Protein AF-A0A967WAS0-F1 (afdb_monomer)

Mean predicted aligned error: 9.31 Å

Secondary structure (DSSP, 8-state):
------PPPPPS-EEEEETTEEEEE----TT--EEEEEEEESSS-STT-EEEEE-TT-S-EEE---SSS---TTSEEEEEEEEEEE-STT-EEEPPPPPPEEEEPP----

Radius of gyration: 15.2 Å; Cα contacts (8 Å, |Δi|>4): 226; chains: 1; bounding box: 32×26×51 Å

Nearest PDB structures (foldseek):
  3l5j-assembly1_A  TM=7.488E-01  e=2.284E-02  Homo sapiens
  3l5j-assembly2_B  TM=7.295E-01  e=2.996E-02  Homo sapiens
  8qy6-assembly1_A  TM=6.648E-01  e=6.759E-02  Mus musculus
  5ixc-assembly1_A  TM=3.925E-01  e=4.907E+00  Homo sapiens

Sequence (110 aa):
LARRGVLAPPDNLTVDPVPAAIVVRWDTYPGEDICWEVRHNTTPSDTGATDVLVTRGSYYTHYVVDGSGDMDTAAAHYFKVRALRWMGDNNVMYSAWSSWGNATSGGHNL

pLDDT: mean 71.11, std 16.17, range [32.53, 90.56]

Structure (mmCIF, N/CA/C/O backbone):
data_AF-A0A967WAS0-F1
#
_entry.id   AF-A0A967WAS0-F1
#
loop_
_a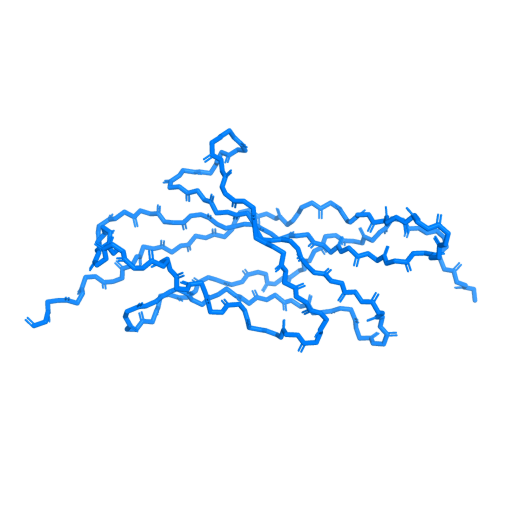tom_site.group_PDB
_atom_site.id
_atom_site.type_symbol
_atom_site.label_atom_id
_atom_site.label_alt_id
_atom_site.label_comp_id
_atom_site.label_asym_id
_atom_site.label_entity_id
_atom_site.label_seq_id
_atom_site.pdbx_PDB_ins_code
_atom_site.Cartn_x
_atom_site.Cartn_y
_atom_site.Cartn_z
_atom_site.occupancy
_atom_site.B_iso_or_equiv
_atom_site.auth_seq_id
_atom_site.auth_comp_id
_atom_site.auth_asym_id
_atom_site.auth_atom_id
_atom_site.pdbx_PDB_model_num
ATOM 1 N N . LEU A 1 1 ? -17.915 -3.554 24.275 1.00 38.88 1 LEU A N 1
ATOM 2 C CA . LEU A 1 1 ? -16.709 -2.823 24.723 1.00 38.88 1 LEU A CA 1
ATOM 3 C C . LEU A 1 1 ? -15.982 -2.285 23.495 1.00 38.88 1 LEU A C 1
ATOM 5 O O . LEU A 1 1 ? -15.312 -3.053 22.820 1.00 38.88 1 LEU A O 1
ATOM 9 N N . ALA A 1 2 ? -16.156 -1.004 23.164 1.00 33.22 2 ALA A N 1
ATOM 10 C CA . ALA A 1 2 ? -15.384 -0.365 22.101 1.00 33.22 2 ALA A CA 1
ATOM 11 C C . ALA A 1 2 ? -13.945 -0.169 22.600 1.00 33.22 2 ALA A C 1
ATOM 13 O O . ALA A 1 2 ? -13.722 0.538 23.586 1.00 33.22 2 ALA A O 1
ATOM 14 N N . ARG A 1 3 ? -12.971 -0.837 21.973 1.00 43.44 3 ARG A N 1
ATOM 15 C CA . ARG A 1 3 ? -11.550 -0.602 22.249 1.00 43.44 3 ARG A CA 1
ATOM 16 C C . ARG A 1 3 ? -11.221 0.836 21.834 1.00 43.44 3 ARG A C 1
ATOM 18 O O . ARG A 1 3 ? -10.987 1.106 20.665 1.00 43.44 3 ARG A O 1
ATOM 25 N N . ARG A 1 4 ? -11.175 1.755 22.807 1.00 53.12 4 ARG A N 1
ATOM 26 C CA . ARG A 1 4 ? -10.316 2.948 22.745 1.00 53.12 4 ARG A CA 1
ATOM 27 C C . ARG A 1 4 ? -8.879 2.434 22.690 1.00 53.12 4 ARG A C 1
ATOM 29 O O . ARG A 1 4 ? -8.269 2.187 23.723 1.00 53.12 4 ARG A O 1
ATOM 36 N N . GLY A 1 5 ? -8.393 2.137 21.497 1.00 56.31 5 GLY A N 1
ATOM 37 C CA . GLY A 1 5 ? -7.113 1.479 21.301 1.00 56.31 5 GLY A CA 1
ATOM 38 C C . GLY A 1 5 ? -6.610 1.781 19.906 1.00 56.31 5 GLY A C 1
ATOM 39 O O . GLY A 1 5 ? -7.383 1.778 18.955 1.00 56.31 5 GLY A O 1
ATOM 40 N N . VAL A 1 6 ? -5.325 2.102 19.837 1.00 67.44 6 VAL A N 1
ATOM 41 C CA . VAL A 1 6 ? -4.529 2.295 18.624 1.00 67.44 6 VAL A CA 1
ATOM 42 C C . VAL A 1 6 ? -4.973 1.321 17.526 1.00 67.44 6 VAL A C 1
ATOM 44 O O . VAL A 1 6 ? -5.087 0.121 17.781 1.00 67.44 6 VAL A O 1
ATOM 47 N N . LEU A 1 7 ? -5.239 1.837 16.322 1.00 76.19 7 LEU A N 1
ATOM 48 C CA . LEU A 1 7 ? -5.487 0.992 15.156 1.00 76.19 7 LEU A CA 1
ATOM 49 C C . LEU A 1 7 ? -4.257 0.111 14.931 1.00 76.19 7 LEU A C 1
ATOM 51 O O . LEU A 1 7 ? -3.133 0.622 14.898 1.00 76.19 7 LEU A O 1
ATOM 55 N N . ALA A 1 8 ? -4.465 -1.197 14.775 1.00 81.94 8 ALA A N 1
ATOM 56 C CA . ALA A 1 8 ? -3.406 -2.084 14.308 1.00 81.94 8 ALA A CA 1
ATOM 57 C C . ALA A 1 8 ? -2.862 -1.569 12.961 1.00 81.94 8 ALA A C 1
ATOM 59 O O . ALA A 1 8 ? -3.578 -0.847 12.267 1.00 81.94 8 ALA A O 1
ATOM 60 N N . PRO A 1 9 ? -1.606 -1.863 12.593 1.00 83.88 9 PRO A N 1
ATOM 61 C CA . PRO A 1 9 ? -1.157 -1.637 11.225 1.00 83.88 9 PRO A CA 1
ATOM 62 C C . PRO A 1 9 ? -1.985 -2.483 10.236 1.00 83.88 9 PRO A C 1
ATOM 64 O O . PRO A 1 9 ? -2.557 -3.499 10.642 1.00 83.88 9 PRO A O 1
ATOM 67 N N . PRO A 1 10 ? -2.075 -2.081 8.957 1.00 83.56 10 PRO A N 1
ATOM 68 C CA . PRO A 1 10 ? -2.693 -2.907 7.925 1.00 83.56 10 PRO A CA 1
ATOM 69 C C . PRO A 1 10 ? -1.895 -4.202 7.734 1.00 83.56 10 PRO A C 1
ATOM 71 O O . PRO A 1 10 ? -0.666 -4.157 7.618 1.00 83.56 10 PRO A O 1
ATOM 74 N N . ASP A 1 11 ? -2.598 -5.331 7.676 1.00 82.38 11 ASP A N 1
ATOM 75 C CA . ASP A 1 11 ? -2.012 -6.658 7.477 1.00 82.38 11 ASP A CA 1
ATOM 76 C C . ASP A 1 11 ? -2.108 -7.100 6.005 1.00 82.38 11 ASP A C 1
ATOM 78 O O . ASP A 1 11 ? -2.823 -6.499 5.197 1.00 82.38 11 ASP A O 1
ATOM 82 N N . ASN A 1 12 ? -1.369 -8.161 5.654 1.00 83.94 12 ASN A N 1
ATOM 83 C CA . ASN A 1 12 ? -1.384 -8.800 4.330 1.00 83.94 12 ASN A CA 1
ATOM 84 C C . ASN A 1 12 ? -1.116 -7.840 3.155 1.00 83.94 12 ASN A C 1
ATOM 86 O O . ASN A 1 12 ? -1.713 -7.960 2.083 1.00 83.94 12 ASN A O 1
ATOM 90 N N . LEU A 1 13 ? -0.187 -6.894 3.348 1.00 86.12 13 LEU A N 1
ATOM 91 C CA . LEU A 1 13 ? 0.264 -6.011 2.276 1.00 86.12 13 LEU A CA 1
ATOM 92 C C . LEU A 1 13 ? 0.888 -6.833 1.137 1.00 86.12 13 LEU A C 1
ATOM 94 O O . LEU A 1 13 ? 1.891 -7.520 1.327 1.00 86.12 13 LEU A O 1
ATOM 98 N N . THR A 1 14 ? 0.320 -6.702 -0.056 1.00 85.50 14 THR A N 1
ATOM 99 C CA . THR A 1 14 ? 0.834 -7.265 -1.307 1.00 85.50 14 THR A CA 1
ATOM 100 C C . THR A 1 14 ? 1.071 -6.143 -2.305 1.00 85.50 14 THR A C 1
ATOM 102 O O . THR A 1 14 ? 0.336 -5.153 -2.348 1.00 85.50 14 THR A O 1
ATOM 105 N N . VAL A 1 15 ? 2.146 -6.280 -3.075 1.00 83.69 15 VAL A N 1
ATOM 106 C CA . VAL A 1 15 ? 2.561 -5.318 -4.094 1.00 83.69 15 VAL A CA 1
ATOM 107 C C . VAL A 1 15 ? 2.835 -6.119 -5.353 1.00 83.69 15 VAL A C 1
ATOM 109 O O . VAL A 1 15 ? 3.827 -6.837 -5.430 1.00 83.69 15 VAL A O 1
ATOM 112 N N . ASP A 1 16 ? 1.938 -6.005 -6.324 1.00 80.25 16 ASP A N 1
ATOM 113 C CA . ASP A 1 16 ? 1.970 -6.808 -7.538 1.00 80.25 16 ASP A CA 1
ATOM 114 C C . ASP A 1 16 ? 2.171 -5.899 -8.755 1.00 80.25 16 ASP A C 1
ATOM 116 O O . ASP A 1 16 ? 1.353 -4.999 -8.988 1.00 80.25 16 ASP A O 1
ATOM 120 N N . PRO A 1 17 ? 3.225 -6.110 -9.559 1.00 76.75 17 PRO A N 1
ATOM 121 C CA . PRO A 1 17 ? 3.351 -5.424 -10.833 1.00 76.75 17 PRO A CA 1
ATOM 122 C C . PRO A 1 17 ? 2.271 -5.936 -11.799 1.00 76.75 17 PRO A C 1
ATOM 124 O O . PRO A 1 17 ? 2.024 -7.138 -11.907 1.00 76.75 17 PRO A O 1
ATOM 127 N N . VAL A 1 18 ? 1.629 -5.020 -12.517 1.00 71.94 18 VAL A N 1
ATOM 128 C CA . VAL A 1 18 ? 0.695 -5.307 -13.615 1.00 71.94 18 VAL A CA 1
ATOM 129 C C . VAL A 1 18 ? 1.137 -4.524 -14.857 1.00 71.94 18 VAL A C 1
ATOM 131 O O . VAL A 1 18 ? 1.949 -3.603 -14.739 1.00 71.94 18 VAL A O 1
ATOM 134 N N . PRO A 1 19 ? 0.635 -4.841 -16.063 1.00 70.44 19 PRO A N 1
ATOM 135 C CA . PRO A 1 19 ? 0.974 -4.057 -17.244 1.00 70.44 19 PRO A CA 1
ATOM 136 C C . PRO A 1 19 ? 0.699 -2.563 -17.016 1.00 70.44 19 PRO A C 1
ATOM 138 O O . PRO A 1 19 ? -0.426 -2.182 -16.694 1.00 70.44 19 PRO A O 1
ATOM 141 N N . ALA A 1 20 ? 1.743 -1.742 -17.165 1.00 68.88 20 ALA A N 1
ATOM 142 C CA . ALA A 1 20 ? 1.739 -0.287 -16.982 1.00 68.88 20 ALA A CA 1
ATOM 143 C C . ALA A 1 20 ? 1.415 0.245 -15.567 1.00 68.88 20 ALA A C 1
ATOM 145 O O . ALA A 1 20 ? 1.236 1.454 -15.413 1.00 68.88 20 ALA A O 1
ATOM 146 N N . ALA A 1 21 ? 1.362 -0.599 -14.529 1.00 71.38 21 ALA A N 1
ATOM 147 C CA . ALA A 1 21 ? 1.103 -0.130 -13.167 1.00 71.38 21 ALA A CA 1
ATOM 148 C C . ALA A 1 21 ? 1.627 -1.067 -12.070 1.00 71.38 21 ALA A C 1
ATOM 150 O O . ALA A 1 21 ? 2.035 -2.199 -12.310 1.00 71.38 21 ALA A O 1
ATOM 151 N N . ILE A 1 22 ? 1.568 -0.600 -10.823 1.00 75.19 22 ILE A N 1
ATOM 152 C CA . ILE A 1 22 ? 1.766 -1.432 -9.634 1.00 75.19 22 ILE A CA 1
ATOM 153 C C . ILE A 1 22 ? 0.478 -1.393 -8.818 1.00 75.19 22 ILE A C 1
ATOM 155 O O . ILE A 1 22 ? -0.059 -0.320 -8.531 1.00 75.19 22 ILE A O 1
ATOM 159 N N . VAL A 1 23 ? -0.024 -2.571 -8.451 1.00 77.56 23 VAL A N 1
ATOM 160 C CA .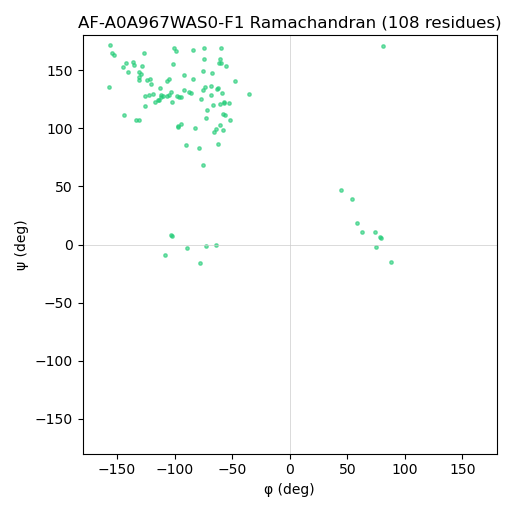 VAL A 1 23 ? -1.209 -2.709 -7.607 1.00 77.56 23 VAL A CA 1
ATOM 161 C C . VAL A 1 23 ? -0.779 -3.046 -6.190 1.00 77.56 23 VAL A C 1
ATOM 163 O O . VAL A 1 23 ? -0.122 -4.055 -5.953 1.00 77.56 23 VAL A O 1
ATOM 166 N N . VAL A 1 24 ? -1.195 -2.208 -5.246 1.00 80.50 24 VAL A N 1
ATOM 167 C CA . VAL A 1 24 ? -0.960 -2.399 -3.813 1.00 80.50 24 VAL A CA 1
ATOM 168 C C . VAL A 1 24 ? -2.276 -2.808 -3.155 1.00 80.50 24 VAL A C 1
ATOM 170 O O . VAL A 1 24 ? -3.288 -2.128 -3.346 1.00 80.50 24 VAL A O 1
ATOM 173 N N . ARG A 1 25 ? -2.283 -3.913 -2.401 1.00 85.06 25 ARG A N 1
ATOM 174 C CA . ARG A 1 25 ? -3.470 -4.436 -1.696 1.00 85.06 25 ARG A CA 1
ATOM 175 C C . ARG A 1 25 ? -3.132 -4.749 -0.245 1.00 85.06 25 ARG A C 1
ATOM 177 O O . ARG A 1 25 ? -2.007 -5.134 0.045 1.00 85.06 25 ARG A O 1
ATOM 184 N N . TRP A 1 26 ? -4.098 -4.601 0.651 1.00 85.81 26 TRP A N 1
ATOM 185 C CA . TRP A 1 26 ? -3.970 -4.900 2.080 1.00 85.81 26 TRP A CA 1
ATOM 186 C C . TRP A 1 26 ? -5.345 -5.226 2.668 1.00 85.81 26 TRP A C 1
ATOM 188 O O . TRP A 1 26 ? -6.376 -4.918 2.059 1.00 85.81 26 TRP A O 1
ATOM 198 N N . ASP A 1 27 ? -5.367 -5.819 3.859 1.00 83.06 27 ASP A N 1
ATOM 199 C CA . ASP A 1 27 ? -6.614 -6.114 4.559 1.00 83.06 27 ASP A CA 1
ATOM 200 C C . ASP A 1 27 ? -7.255 -4.844 5.133 1.00 83.06 27 ASP A C 1
ATOM 202 O O . ASP A 1 27 ? -6.601 -3.997 5.748 1.00 83.06 27 ASP A O 1
ATOM 206 N N . THR A 1 28 ? -8.572 -4.719 4.954 1.00 74.38 28 THR A N 1
ATOM 207 C CA . THR A 1 28 ? -9.360 -3.628 5.544 1.00 74.38 28 THR A CA 1
ATOM 208 C C . THR A 1 28 ? -9.774 -3.945 6.984 1.00 74.38 28 THR A C 1
ATOM 210 O O . THR A 1 28 ? -9.729 -5.100 7.404 1.00 74.38 28 THR A O 1
ATOM 213 N N . TYR A 1 29 ? -10.271 -2.948 7.724 1.00 75.81 29 TYR A N 1
ATOM 214 C CA . TYR A 1 29 ? -11.027 -3.183 8.960 1.00 75.81 29 TYR A CA 1
ATOM 215 C C . TYR A 1 29 ? -12.529 -3.191 8.635 1.00 75.81 29 TYR A C 1
ATOM 217 O O . TYR A 1 29 ? -13.108 -2.124 8.409 1.00 75.81 29 TYR A O 1
ATOM 225 N N . PRO A 1 30 ? -13.188 -4.365 8.576 1.00 70.12 30 PRO A N 1
ATOM 226 C CA . PRO A 1 30 ? -14.596 -4.440 8.209 1.00 70.12 30 PRO A CA 1
ATOM 227 C C . PRO A 1 30 ? -15.468 -3.686 9.216 1.00 70.12 30 PRO A C 1
ATOM 229 O O . PRO A 1 30 ? -15.310 -3.843 10.425 1.00 70.12 30 PRO A O 1
ATOM 232 N N . GLY A 1 31 ? -16.416 -2.896 8.710 1.00 70.06 31 GLY A N 1
ATOM 233 C CA . GLY A 1 31 ? -17.358 -2.139 9.541 1.00 70.06 31 GLY A CA 1
ATOM 234 C C . GLY A 1 31 ? -16.788 -0.864 10.168 1.00 70.06 31 GLY A C 1
ATOM 235 O O . GLY A 1 31 ? -17.483 -0.230 10.956 1.00 70.06 31 GLY A O 1
ATOM 236 N N . GLU A 1 32 ? -15.560 -0.476 9.819 1.00 73.69 32 GLU A N 1
ATOM 237 C CA . GLU A 1 32 ? -14.923 0.745 10.308 1.00 73.69 32 GLU A CA 1
ATOM 238 C C . GLU A 1 32 ? -14.865 1.819 9.218 1.00 73.69 32 GLU A C 1
ATOM 240 O O . GLU A 1 32 ? -14.605 1.545 8.046 1.00 73.69 32 GLU A O 1
ATOM 245 N N . ASP A 1 33 ? -15.092 3.067 9.620 1.00 77.25 33 ASP A N 1
ATOM 246 C CA . ASP A 1 33 ? -15.087 4.218 8.724 1.00 77.25 33 ASP A CA 1
ATOM 247 C C . ASP A 1 33 ? -13.676 4.827 8.622 1.00 77.25 33 ASP A C 1
ATOM 249 O O . ASP A 1 33 ? -13.296 5.725 9.383 1.00 77.25 33 ASP A O 1
ATOM 253 N N . ILE A 1 34 ? -12.868 4.273 7.715 1.00 80.69 34 ILE A N 1
ATOM 254 C CA . ILE A 1 34 ? -11.425 4.531 7.615 1.00 80.69 34 ILE A CA 1
ATOM 255 C C . ILE A 1 34 ? -10.999 5.027 6.231 1.00 80.69 34 ILE A C 1
ATOM 257 O O . ILE A 1 34 ? -11.480 4.562 5.197 1.00 80.69 34 ILE A O 1
ATOM 261 N N . CYS A 1 35 ? -10.056 5.964 6.228 1.00 84.00 35 CYS A N 1
ATOM 262 C CA . CYS A 1 35 ? -9.248 6.327 5.068 1.00 84.00 35 CYS A CA 1
ATOM 263 C C . CYS A 1 35 ? -7.869 5.668 5.184 1.00 84.00 35 CYS A C 1
ATOM 265 O O . CYS A 1 35 ? -7.495 5.175 6.251 1.00 84.00 35 CYS A O 1
ATOM 267 N N . TRP A 1 36 ? -7.091 5.711 4.108 1.00 84.38 36 TRP A N 1
ATOM 268 C CA . TRP A 1 36 ? -5.741 5.153 4.087 1.00 84.38 36 TRP A CA 1
ATOM 269 C C . TRP A 1 36 ? -4.740 6.168 3.579 1.00 84.38 36 TRP A C 1
ATOM 271 O O . TRP A 1 36 ? -5.078 7.062 2.811 1.00 84.38 36 TRP A O 1
ATOM 281 N N . GLU A 1 37 ? -3.498 6.007 3.995 1.00 86.88 37 GLU A N 1
ATOM 282 C CA . GLU A 1 37 ? -2.375 6.759 3.462 1.00 86.88 37 GLU A CA 1
ATOM 283 C C . GLU A 1 37 ? -1.325 5.765 3.002 1.00 86.88 37 GLU A C 1
ATOM 285 O O . GLU A 1 37 ? -0.952 4.847 3.740 1.00 86.88 37 GLU A O 1
ATOM 290 N N . VAL A 1 38 ? -0.900 5.936 1.756 1.00 85.50 38 VAL A N 1
ATOM 291 C CA . VAL A 1 38 ? 0.076 5.090 1.084 1.00 85.50 38 VAL A CA 1
ATOM 292 C C . VAL A 1 38 ? 1.332 5.911 0.885 1.00 85.50 38 VAL A C 1
ATOM 294 O O . VAL A 1 38 ? 1.282 6.997 0.313 1.00 85.50 38 VAL A O 1
ATOM 297 N N . ARG A 1 39 ? 2.456 5.369 1.337 1.00 87.69 39 ARG A N 1
ATOM 298 C CA . ARG A 1 39 ? 3.776 5.949 1.134 1.00 87.69 39 ARG A CA 1
ATOM 299 C C . ARG A 1 39 ? 4.506 5.197 0.037 1.00 87.69 39 ARG A C 1
ATOM 301 O O . ARG A 1 39 ? 4.593 3.974 0.114 1.00 87.69 39 ARG A O 1
ATOM 308 N N . HIS A 1 40 ? 5.070 5.923 -0.923 1.00 84.31 40 HIS A N 1
ATOM 309 C CA . HIS A 1 40 ? 5.861 5.384 -2.031 1.00 84.31 40 HIS A CA 1
ATOM 310 C C . HIS A 1 40 ? 7.283 5.956 -2.041 1.00 84.31 40 HIS A C 1
ATOM 312 O O . HIS A 1 40 ? 7.486 7.154 -1.833 1.00 84.31 40 HIS A O 1
ATOM 318 N N . ASN A 1 41 ? 8.268 5.090 -2.294 1.00 82.81 41 ASN A N 1
ATOM 319 C CA . ASN A 1 41 ? 9.662 5.469 -2.515 1.00 82.81 41 ASN A CA 1
ATOM 320 C C . ASN A 1 41 ? 10.385 4.429 -3.408 1.00 82.81 41 ASN A C 1
ATOM 322 O O . ASN A 1 41 ? 9.909 3.306 -3.572 1.00 82.81 41 ASN A O 1
ATOM 326 N N . THR A 1 42 ? 11.533 4.775 -3.996 1.00 79.44 42 THR A N 1
ATOM 327 C CA . THR A 1 42 ? 12.387 3.856 -4.791 1.00 79.44 42 THR A CA 1
ATOM 328 C C . THR A 1 42 ? 13.429 3.114 -3.946 1.00 79.44 42 THR A C 1
ATOM 330 O O . THR A 1 42 ? 14.148 2.242 -4.424 1.00 79.44 42 THR A O 1
ATOM 333 N N . THR A 1 43 ? 13.488 3.424 -2.652 1.00 79.62 43 THR A N 1
ATOM 334 C CA . THR A 1 43 ? 14.225 2.685 -1.617 1.00 79.62 43 THR A CA 1
ATOM 335 C C . THR A 1 43 ? 13.334 2.557 -0.377 1.00 79.62 43 THR A C 1
ATOM 337 O O . THR A 1 43 ? 12.429 3.377 -0.215 1.00 79.62 43 THR A O 1
ATOM 340 N N . PRO A 1 44 ? 13.539 1.578 0.524 1.00 79.38 44 PRO A N 1
ATOM 341 C CA . PRO A 1 44 ? 12.724 1.430 1.732 1.00 79.38 44 PRO A CA 1
ATOM 342 C C . PRO A 1 44 ? 13.107 2.487 2.783 1.00 79.38 44 PRO A C 1
ATOM 344 O O . PRO A 1 44 ? 13.693 2.184 3.821 1.00 79.38 44 PRO A O 1
ATOM 347 N N . SER A 1 45 ? 12.801 3.751 2.492 1.00 79.75 45 SER A N 1
ATOM 348 C CA . SER A 1 45 ? 13.160 4.918 3.293 1.00 79.75 45 SER A CA 1
ATOM 349 C C . SER A 1 45 ? 11.953 5.820 3.521 1.00 79.75 45 SER A C 1
ATOM 351 O O . SER A 1 45 ? 11.138 6.049 2.627 1.00 79.75 45 SER A O 1
ATOM 353 N N . ASP A 1 46 ? 11.868 6.368 4.732 1.00 76.00 46 ASP A N 1
ATOM 354 C CA . ASP A 1 46 ? 10.882 7.388 5.092 1.00 76.00 46 ASP A CA 1
ATOM 355 C C . ASP A 1 46 ? 11.249 8.787 4.589 1.00 76.00 46 ASP A C 1
ATOM 357 O O . ASP A 1 46 ? 10.402 9.676 4.556 1.00 76.00 46 ASP A O 1
ATOM 361 N N . THR A 1 47 ? 12.503 8.996 4.191 1.00 78.38 47 THR A N 1
ATOM 362 C CA . THR A 1 47 ? 12.981 10.275 3.667 1.00 78.38 47 THR A CA 1
ATOM 363 C C . THR A 1 47 ? 12.746 10.358 2.162 1.00 78.38 47 THR A C 1
ATOM 365 O O . THR A 1 47 ? 13.111 9.444 1.425 1.00 78.38 47 THR A O 1
ATOM 368 N N . GLY A 1 48 ? 12.168 11.474 1.706 1.00 69.50 48 GLY A N 1
ATOM 369 C CA . GLY A 1 48 ? 11.901 11.722 0.283 1.00 69.50 48 GLY A CA 1
ATOM 370 C C . GLY A 1 48 ? 10.738 10.910 -0.289 1.00 69.50 48 GLY A C 1
ATOM 371 O O . GLY A 1 48 ? 10.565 10.872 -1.503 1.00 69.50 48 GLY A O 1
ATOM 372 N N . ALA A 1 49 ? 9.958 10.255 0.570 1.00 74.94 49 ALA A N 1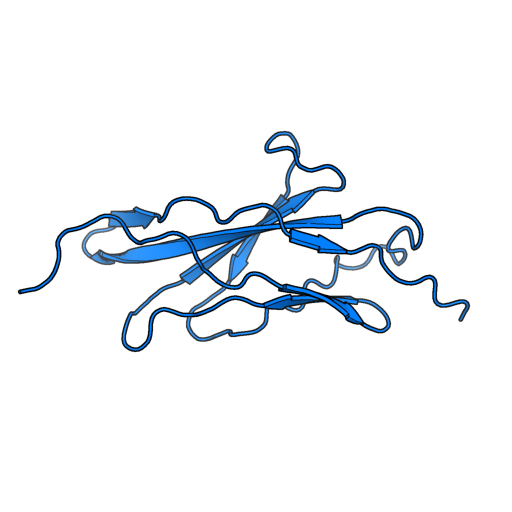
ATOM 373 C CA . ALA A 1 49 ? 8.808 9.483 0.144 1.00 74.94 49 ALA A CA 1
ATOM 374 C C . ALA A 1 49 ? 7.630 10.390 -0.243 1.00 74.94 49 ALA A C 1
ATOM 376 O O . ALA A 1 49 ? 7.458 11.479 0.309 1.00 74.94 49 ALA A O 1
ATOM 377 N N . THR A 1 50 ? 6.815 9.915 -1.183 1.00 78.00 50 T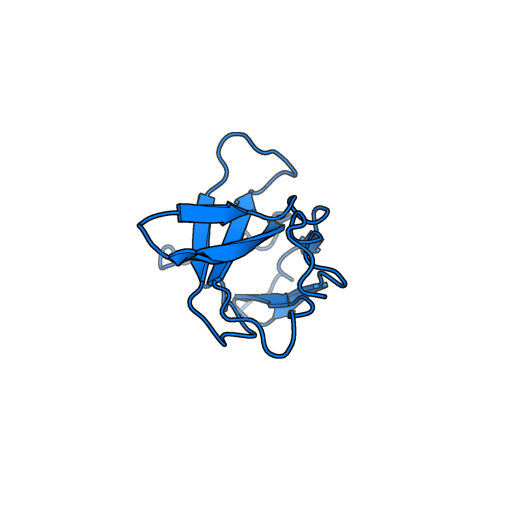HR A N 1
ATOM 378 C CA . THR A 1 50 ? 5.565 10.570 -1.580 1.00 78.00 50 THR A CA 1
ATOM 379 C C . THR A 1 50 ? 4.404 9.904 -0.856 1.00 78.00 50 THR A C 1
ATOM 381 O O . THR A 1 50 ? 4.275 8.680 -0.909 1.00 78.00 50 THR A O 1
ATOM 384 N N . ASP A 1 51 ? 3.567 10.703 -0.194 1.00 78.44 51 ASP A N 1
ATOM 385 C CA . ASP A 1 51 ? 2.390 10.225 0.531 1.00 78.44 51 ASP A CA 1
ATOM 386 C C . ASP A 1 51 ? 1.118 10.554 -0.260 1.00 78.44 51 ASP A C 1
ATOM 388 O O . ASP A 1 51 ? 0.895 11.700 -0.657 1.00 78.44 51 ASP A O 1
ATOM 392 N N . VAL A 1 52 ? 0.271 9.548 -0.481 1.00 75.06 52 VAL A N 1
ATOM 393 C CA . VAL A 1 52 ? -1.022 9.693 -1.157 1.00 75.06 52 VAL A CA 1
ATOM 394 C C . VAL A 1 52 ? -2.145 9.216 -0.251 1.00 75.06 52 VAL A C 1
ATOM 396 O O . VAL A 1 52 ? -2.113 8.111 0.294 1.00 75.06 52 VAL A O 1
ATOM 399 N N . LEU A 1 53 ? -3.159 10.070 -0.099 1.00 76.19 53 LEU A N 1
ATOM 400 C CA . LEU A 1 53 ? -4.359 9.768 0.667 1.00 76.19 53 LEU A CA 1
ATOM 401 C C . LEU A 1 53 ? -5.377 9.036 -0.211 1.00 76.19 53 LEU A C 1
ATOM 403 O O . LEU A 1 53 ? -5.735 9.495 -1.294 1.00 76.19 53 LEU A O 1
ATOM 407 N N . VAL A 1 54 ? -5.889 7.926 0.300 1.00 73.62 54 VAL A N 1
ATOM 408 C CA . VAL A 1 54 ? -6.858 7.060 -0.364 1.00 73.62 54 VAL A CA 1
ATOM 409 C C . VAL A 1 54 ? -8.160 7.109 0.422 1.00 73.62 54 VAL A C 1
ATOM 411 O O . VAL A 1 54 ? -8.206 6.868 1.634 1.00 73.62 54 VAL A O 1
ATOM 414 N N . THR A 1 55 ? -9.236 7.460 -0.274 1.00 66.56 55 THR A N 1
ATOM 415 C CA . THR A 1 55 ? -10.565 7.627 0.311 1.00 66.56 55 THR A CA 1
ATOM 416 C C . THR A 1 55 ? -11.228 6.289 0.653 1.00 66.56 55 THR A C 1
ATOM 418 O O . THR A 1 55 ? -10.861 5.223 0.155 1.00 66.56 55 THR A O 1
ATOM 421 N N . ARG A 1 56 ? -12.214 6.367 1.554 1.00 65.50 56 ARG A N 1
ATOM 422 C CA . ARG A 1 56 ? -12.963 5.245 2.144 1.00 65.50 56 ARG A CA 1
ATOM 423 C C . ARG A 1 56 ? -13.450 4.237 1.101 1.00 65.50 56 ARG A C 1
ATOM 425 O O . ARG A 1 56 ? -13.931 4.621 0.041 1.00 65.50 56 ARG A O 1
ATOM 432 N N . GLY A 1 57 ? -13.387 2.950 1.444 1.00 54.91 57 GLY A N 1
ATOM 433 C CA . GLY A 1 57 ? -13.965 1.863 0.641 1.00 54.91 57 GLY A CA 1
ATOM 434 C C . GLY A 1 57 ? -13.195 1.495 -0.632 1.00 54.91 57 GLY A C 1
ATOM 435 O O . GLY A 1 57 ? -13.582 0.549 -1.315 1.00 54.91 57 GLY A O 1
ATOM 436 N N . SER A 1 58 ? -12.098 2.189 -0.942 1.00 54.06 58 SER A N 1
ATOM 437 C CA . SER A 1 58 ? -11.216 1.834 -2.052 1.00 54.06 58 SER A CA 1
ATOM 438 C C . SER A 1 58 ? -10.250 0.730 -1.616 1.00 54.06 58 SER A C 1
ATOM 440 O O . SER A 1 58 ? -9.248 0.984 -0.959 1.00 54.06 58 SER A O 1
ATOM 442 N N . TYR A 1 59 ? -10.557 -0.511 -1.998 1.00 51.06 59 TYR A N 1
ATOM 443 C CA . TYR A 1 59 ? -9.697 -1.699 -1.829 1.00 51.06 59 TYR A CA 1
ATOM 444 C C . TYR A 1 59 ? -8.490 -1.720 -2.779 1.00 51.06 59 TYR A C 1
ATOM 446 O O . TYR A 1 59 ? -7.698 -2.658 -2.787 1.00 51.06 59 TYR A O 1
ATOM 454 N N . TYR A 1 60 ? -8.388 -0.701 -3.626 1.00 50.84 60 TYR A N 1
ATOM 455 C CA . TYR A 1 60 ? -7.459 -0.642 -4.733 1.00 50.84 60 TYR A CA 1
ATOM 456 C C . TYR A 1 60 ? -6.996 0.795 -4.864 1.00 50.84 60 TYR A C 1
ATOM 458 O O . TYR A 1 60 ? -7.770 1.668 -5.252 1.00 50.84 60 TYR A O 1
ATOM 466 N N . THR A 1 61 ? -5.729 1.043 -4.554 1.00 52.56 61 THR A N 1
ATOM 467 C CA . THR A 1 61 ? -5.077 2.241 -5.076 1.00 52.56 61 THR A CA 1
ATOM 468 C C . THR A 1 61 ? -4.312 1.800 -6.300 1.00 52.56 61 THR A C 1
ATOM 470 O O . THR A 1 61 ? -3.261 1.171 -6.202 1.00 52.56 61 THR A O 1
ATOM 473 N N . HIS A 1 62 ? -4.893 2.069 -7.466 1.00 47.19 62 HIS A N 1
ATOM 474 C CA . HIS A 1 62 ? -4.137 2.068 -8.704 1.00 47.19 62 HIS A CA 1
ATOM 475 C C . HIS A 1 62 ? -3.157 3.234 -8.592 1.00 47.19 62 HIS A C 1
ATOM 477 O O . HIS A 1 62 ? -3.542 4.387 -8.781 1.00 47.19 62 HIS A O 1
ATOM 483 N N . TYR A 1 63 ? -1.919 2.953 -8.191 1.00 51.09 63 TYR A N 1
ATOM 484 C CA . TYR A 1 63 ? -0.879 3.966 -8.235 1.00 51.09 63 TYR A CA 1
ATOM 485 C C . TYR A 1 63 ? -0.398 4.055 -9.682 1.00 51.09 63 TYR A C 1
ATOM 487 O O . TYR A 1 63 ? 0.567 3.405 -10.083 1.00 51.09 63 TYR A O 1
ATOM 495 N N . VAL A 1 64 ? -1.132 4.826 -10.488 1.00 47.06 64 VAL A N 1
ATOM 496 C CA . VAL A 1 64 ? -0.574 5.390 -11.714 1.00 47.06 64 VAL A CA 1
ATOM 497 C C . VAL A 1 64 ? 0.368 6.477 -11.234 1.00 47.06 64 VAL A C 1
ATOM 499 O O . VAL A 1 64 ? -0.081 7.485 -10.692 1.00 47.06 64 VAL A O 1
ATOM 502 N N . VAL A 1 65 ? 1.674 6.256 -11.368 1.00 46.06 65 VAL A N 1
ATOM 503 C CA . VAL A 1 65 ? 2.625 7.365 -11.290 1.00 46.06 65 VAL A CA 1
ATOM 504 C C . VAL A 1 65 ? 2.235 8.291 -12.437 1.00 46.06 65 VAL A C 1
ATOM 506 O O . VAL A 1 65 ? 2.418 7.945 -13.602 1.00 46.06 65 VAL A O 1
ATOM 509 N N . ASP A 1 66 ? 1.564 9.387 -12.103 1.00 38.34 66 ASP A N 1
ATOM 510 C CA . ASP A 1 66 ? 0.948 10.296 -13.058 1.00 38.34 66 ASP A CA 1
ATOM 511 C C . ASP A 1 66 ? 2.000 10.805 -14.062 1.00 38.34 66 ASP A C 1
ATOM 513 O O . ASP A 1 66 ? 2.935 11.525 -13.717 1.00 38.34 66 ASP A O 1
ATOM 517 N N . GLY A 1 67 ? 1.862 10.380 -15.317 1.00 32.53 67 GLY A N 1
ATOM 518 C CA . GLY A 1 67 ? 2.002 11.283 -16.455 1.00 32.53 67 GLY A CA 1
ATOM 519 C C . GLY A 1 67 ? 3.387 11.686 -16.969 1.00 32.53 67 GLY A C 1
ATOM 520 O O . GLY A 1 67 ? 3.410 12.488 -17.899 1.00 32.53 67 GLY A O 1
ATOM 521 N N . SER A 1 68 ? 4.519 11.159 -16.482 1.00 39.62 68 SER A N 1
ATOM 522 C CA . SER A 1 68 ? 5.824 11.365 -17.162 1.00 39.62 68 SER A CA 1
ATOM 523 C C . SER A 1 68 ? 6.326 10.175 -17.985 1.00 39.62 68 SER A C 1
ATOM 525 O O . SER A 1 68 ? 7.431 10.228 -18.511 1.00 39.62 68 SER A O 1
ATOM 527 N N . GLY A 1 69 ? 5.516 9.130 -18.153 1.00 42.09 69 GLY A N 1
ATOM 528 C CA . GLY A 1 69 ? 5.695 8.165 -19.241 1.00 42.09 69 GLY A CA 1
ATOM 529 C C . GLY A 1 69 ? 6.624 6.981 -18.984 1.00 42.09 69 GLY A C 1
ATOM 530 O O . GLY A 1 69 ? 6.471 5.998 -19.689 1.00 42.09 69 GLY A O 1
ATOM 531 N N . ASP A 1 70 ? 7.469 6.990 -17.955 1.00 41.84 70 ASP A N 1
ATOM 532 C CA . ASP A 1 70 ? 8.316 5.836 -17.647 1.00 41.84 70 ASP A CA 1
ATOM 533 C C . ASP A 1 70 ? 8.263 5.534 -16.144 1.00 41.84 70 ASP A C 1
ATOM 535 O O . ASP A 1 70 ? 8.865 6.232 -15.326 1.00 41.84 70 ASP A O 1
ATOM 539 N N . MET A 1 71 ? 7.580 4.447 -15.753 1.00 50.19 71 MET A N 1
ATOM 540 C CA . MET A 1 71 ? 8.159 3.667 -14.659 1.00 50.19 71 MET A CA 1
ATOM 541 C C . MET A 1 71 ? 9.543 3.290 -15.166 1.00 50.19 71 MET A C 1
ATOM 543 O O . MET A 1 71 ? 9.632 2.680 -16.230 1.00 50.19 71 MET A O 1
ATOM 547 N N . ASP A 1 72 ? 10.609 3.660 -14.457 1.00 53.72 72 ASP A N 1
ATOM 548 C CA . ASP A 1 72 ? 11.893 3.021 -14.709 1.00 53.72 72 ASP A CA 1
ATOM 549 C C . ASP A 1 72 ? 11.664 1.528 -14.473 1.00 53.72 72 ASP A C 1
ATOM 551 O O . ASP A 1 72 ? 11.559 1.062 -13.339 1.00 53.72 72 ASP A O 1
ATOM 555 N N . THR A 1 73 ? 11.466 0.804 -15.573 1.00 53.50 73 THR A N 1
ATOM 556 C CA . THR A 1 73 ? 11.074 -0.605 -15.590 1.00 53.50 73 THR A CA 1
ATOM 557 C C . THR A 1 73 ? 12.125 -1.529 -14.970 1.00 53.50 73 THR A C 1
ATOM 559 O O . THR A 1 73 ? 11.937 -2.740 -14.918 1.00 53.50 73 THR A O 1
ATOM 562 N N . ALA A 1 74 ? 13.250 -0.978 -14.509 1.00 57.25 74 ALA A N 1
ATOM 563 C CA . ALA A 1 74 ? 14.280 -1.689 -13.771 1.00 57.25 74 ALA A CA 1
ATOM 564 C C . ALA A 1 74 ? 14.343 -1.310 -12.278 1.00 57.25 74 ALA A C 1
ATOM 566 O O . ALA A 1 74 ? 15.061 -1.966 -11.517 1.00 57.25 74 ALA A O 1
ATOM 567 N N . ALA A 1 75 ? 13.619 -0.281 -11.827 1.00 68.19 75 ALA A N 1
ATOM 568 C CA . ALA A 1 75 ? 13.698 0.207 -10.456 1.00 68.19 75 ALA A CA 1
ATOM 569 C C . ALA A 1 75 ? 12.805 -0.594 -9.496 1.00 68.19 75 ALA A C 1
ATOM 571 O O . ALA A 1 75 ? 11.682 -0.995 -9.807 1.00 68.19 75 ALA A O 1
ATOM 572 N N . ALA A 1 76 ? 13.303 -0.808 -8.278 1.00 79.25 76 ALA A N 1
ATOM 573 C CA . ALA A 1 76 ? 12.484 -1.316 -7.188 1.00 79.25 76 ALA A CA 1
ATOM 574 C C . ALA A 1 76 ? 11.582 -0.194 -6.651 1.00 79.25 76 ALA A C 1
ATOM 576 O O . ALA A 1 76 ? 12.040 0.913 -6.372 1.00 79.25 76 ALA A O 1
ATOM 577 N N . HIS A 1 77 ? 10.301 -0.497 -6.466 1.00 81.00 77 HIS A N 1
ATOM 578 C CA . HIS A 1 77 ? 9.321 0.397 -5.861 1.00 81.00 77 HIS A CA 1
ATOM 579 C C . HIS A 1 77 ? 8.892 -0.171 -4.513 1.00 81.00 77 HIS A C 1
ATOM 581 O O . HIS A 1 77 ? 8.492 -1.332 -4.420 1.00 81.00 77 HIS A O 1
ATOM 587 N N . TYR A 1 78 ? 8.962 0.658 -3.478 1.00 85.56 78 TYR A N 1
ATOM 588 C CA . TYR A 1 78 ? 8.638 0.306 -2.104 1.00 85.56 78 TYR A CA 1
ATOM 589 C C . TYR A 1 78 ? 7.392 1.058 -1.657 1.00 85.56 78 TYR A C 1
ATOM 591 O O . TYR A 1 78 ? 7.276 2.269 -1.864 1.00 85.56 78 TYR A O 1
ATOM 599 N N . PHE A 1 79 ? 6.480 0.331 -1.016 1.00 86.94 79 PHE A N 1
ATOM 600 C CA . PHE A 1 79 ? 5.213 0.847 -0.520 1.00 86.94 79 PHE A CA 1
ATOM 601 C C . PHE A 1 79 ? 4.987 0.443 0.930 1.00 86.94 79 PHE A C 1
ATOM 603 O O . PHE A 1 79 ? 5.312 -0.673 1.335 1.00 86.94 79 PHE A O 1
ATOM 610 N N . LYS A 1 80 ? 4.379 1.331 1.709 1.00 90.38 80 LYS A N 1
ATOM 611 C CA . LYS A 1 80 ? 3.784 0.983 3.001 1.00 90.38 80 LYS A CA 1
ATOM 612 C C . LYS A 1 80 ? 2.498 1.760 3.209 1.00 90.38 80 LYS A C 1
ATOM 614 O O . LYS A 1 80 ? 2.307 2.823 2.620 1.00 90.38 80 LYS A O 1
ATOM 619 N N . VAL A 1 81 ? 1.617 1.225 4.041 1.00 88.00 81 VAL A N 1
ATOM 620 C CA . VAL A 1 81 ? 0.259 1.744 4.215 1.00 88.00 81 VAL A CA 1
ATOM 621 C C . VAL A 1 81 ? -0.029 1.947 5.695 1.00 88.00 81 VAL A C 1
ATOM 623 O O . VAL A 1 81 ? 0.465 1.202 6.544 1.00 88.00 81 VAL A O 1
ATOM 626 N N . ARG A 1 82 ? -0.830 2.959 6.023 1.00 89.06 82 ARG A N 1
ATOM 627 C CA . ARG A 1 82 ? -1.436 3.114 7.349 1.00 89.06 82 ARG A CA 1
ATOM 628 C C . ARG A 1 82 ? -2.908 3.487 7.241 1.00 89.06 82 ARG A C 1
ATOM 630 O O . ARG A 1 82 ? -3.338 4.082 6.254 1.00 89.06 82 ARG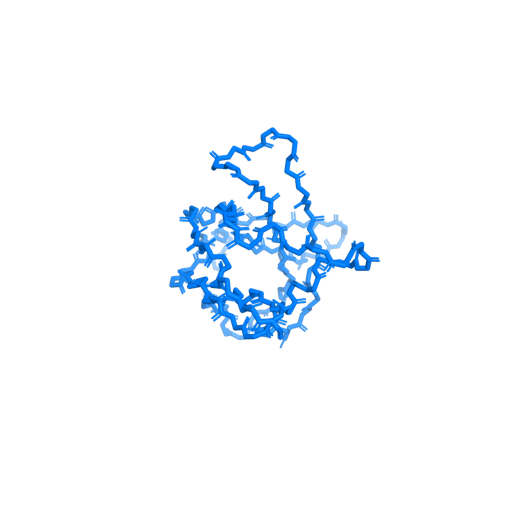 A O 1
ATOM 637 N N . ALA A 1 83 ? -3.665 3.152 8.275 1.00 87.50 83 ALA A N 1
ATOM 638 C CA . ALA A 1 83 ? -5.070 3.492 8.411 1.00 87.50 83 ALA A CA 1
ATOM 639 C C . ALA A 1 83 ? -5.261 4.813 9.154 1.00 87.50 83 ALA A C 1
ATOM 641 O O . ALA A 1 83 ? -4.529 5.132 10.095 1.00 87.50 83 ALA A O 1
ATOM 642 N N . LEU A 1 84 ? -6.293 5.547 8.749 1.00 86.38 84 LEU A N 1
ATOM 643 C CA . LEU A 1 84 ? -6.726 6.806 9.331 1.00 86.38 84 LEU A CA 1
ATOM 644 C C . LEU A 1 84 ? -8.202 6.677 9.702 1.00 86.38 84 LEU A C 1
ATOM 646 O O . LEU A 1 84 ? -9.049 6.473 8.833 1.00 86.38 84 LEU A O 1
ATOM 650 N N . ARG A 1 85 ? -8.531 6.833 10.983 1.00 83.62 85 ARG A N 1
ATOM 651 C CA . ARG A 1 85 ? -9.919 6.877 11.462 1.00 83.62 85 ARG A CA 1
ATOM 652 C C . ARG A 1 85 ? -10.266 8.281 11.923 1.00 83.62 85 ARG A C 1
ATOM 654 O O . ARG A 1 85 ? -9.579 8.845 12.774 1.00 83.62 85 ARG A O 1
ATOM 661 N N . TRP A 1 86 ? -11.369 8.808 11.406 1.00 79.06 86 TRP A N 1
ATOM 662 C CA . TRP A 1 86 ? -11.958 10.042 11.915 1.00 79.06 86 TRP A CA 1
ATOM 663 C C . TRP A 1 86 ? -12.705 9.756 13.216 1.00 79.06 86 TRP A C 1
ATOM 665 O O . TRP A 1 86 ? -13.576 8.892 13.259 1.00 79.06 86 TRP A O 1
ATOM 675 N N . MET A 1 87 ? -12.362 10.481 14.277 1.00 75.06 87 MET A N 1
ATOM 676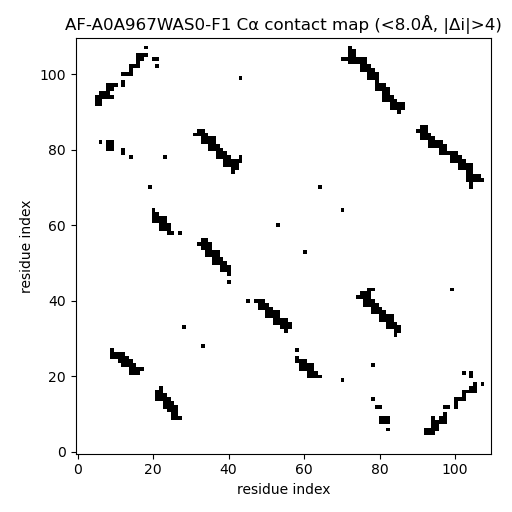 C CA . MET A 1 87 ? -12.927 10.295 15.618 1.00 75.06 87 MET A CA 1
ATOM 677 C C . MET A 1 87 ? -13.975 11.361 15.984 1.00 75.06 87 MET A C 1
ATOM 679 O O . MET A 1 87 ? -14.412 11.412 17.131 1.00 75.06 87 MET A O 1
ATOM 683 N N . GLY A 1 88 ? -14.377 12.203 15.024 1.00 68.94 88 GLY A N 1
ATOM 684 C CA . GLY A 1 88 ? -15.130 13.435 15.285 1.00 68.94 88 GLY A CA 1
ATOM 685 C C . GLY A 1 88 ? -14.219 14.589 15.727 1.00 68.94 88 GLY A C 1
ATOM 686 O O . GLY A 1 88 ? -13.021 14.397 15.934 1.00 68.94 88 GLY A O 1
ATOM 687 N N . ASP A 1 89 ? -14.777 15.799 15.815 1.00 72.38 89 ASP A N 1
ATOM 688 C CA . ASP A 1 89 ? -14.127 17.022 16.322 1.00 72.38 89 ASP A CA 1
ATOM 689 C C . ASP A 1 89 ? -12.688 17.255 15.820 1.00 72.38 89 ASP A C 1
ATOM 691 O O . ASP A 1 89 ? -11.780 17.540 16.599 1.00 72.38 89 ASP A O 1
ATOM 695 N N . ASN A 1 90 ? -12.463 17.102 14.508 1.00 65.88 90 ASN A N 1
ATOM 696 C CA . ASN A 1 90 ? -11.155 17.263 13.852 1.00 65.88 90 ASN A CA 1
ATOM 697 C C . ASN A 1 90 ? -10.028 16.351 14.374 1.00 65.88 90 ASN A C 1
ATOM 699 O O . ASN A 1 90 ? -8.854 16.613 14.116 1.00 65.88 90 ASN A O 1
ATOM 703 N N . ASN A 1 91 ? -10.357 15.260 15.067 1.00 74.75 91 ASN A N 1
ATOM 704 C CA . ASN A 1 91 ? -9.370 14.291 15.521 1.00 74.75 91 ASN A CA 1
ATOM 705 C C . ASN A 1 91 ? -9.261 13.122 14.540 1.00 74.75 91 ASN A C 1
ATOM 707 O O . ASN A 1 91 ? -10.248 12.450 14.224 1.00 74.75 91 ASN A O 1
ATOM 711 N N . VAL A 1 92 ? -8.033 12.850 14.102 1.00 79.44 92 VAL A N 1
ATOM 712 C CA . VAL A 1 92 ? -7.691 11.692 13.273 1.00 79.44 92 VAL A CA 1
ATOM 713 C C . VAL A 1 92 ? -6.786 10.768 14.076 1.00 79.44 92 VAL A C 1
ATOM 715 O O . VAL A 1 92 ? -5.737 11.181 14.569 1.00 79.44 92 VAL A O 1
ATOM 718 N N . MET A 1 93 ? -7.193 9.508 14.213 1.00 84.12 93 MET A N 1
ATOM 719 C CA . MET A 1 93 ? -6.345 8.447 14.747 1.00 84.12 93 MET A CA 1
ATOM 720 C C . MET A 1 93 ? -5.617 7.745 13.611 1.00 84.12 93 MET A C 1
ATOM 722 O O . MET A 1 93 ? -6.239 7.334 12.634 1.00 84.12 93 MET A O 1
ATOM 726 N N . TYR A 1 94 ? -4.314 7.560 13.792 1.00 86.75 94 TYR A N 1
ATOM 727 C CA . TYR A 1 94 ? -3.453 6.843 12.860 1.00 86.75 94 TYR A CA 1
ATOM 728 C C . TYR A 1 94 ? -3.110 5.467 13.424 1.00 86.75 94 TYR A C 1
ATOM 730 O O . TYR A 1 94 ? -2.872 5.324 14.628 1.00 86.75 94 TYR A O 1
ATOM 738 N N . SER A 1 95 ? -3.050 4.462 12.556 1.00 87.31 95 SER A N 1
ATOM 739 C CA . SER A 1 95 ? -2.347 3.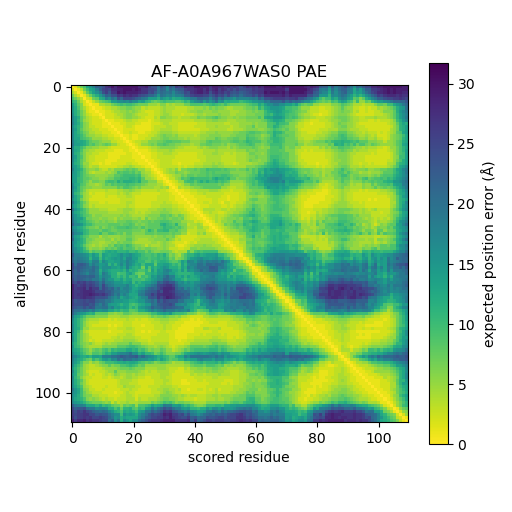224 12.877 1.00 87.31 95 SER A CA 1
ATOM 740 C C . SER A 1 95 ? -0.832 3.419 12.827 1.00 87.31 95 SER A C 1
ATOM 742 O O . SER A 1 95 ? -0.318 4.407 12.290 1.00 87.31 95 SER A O 1
ATOM 744 N N . ALA A 1 96 ? -0.100 2.418 13.317 1.00 89.19 96 ALA A N 1
ATOM 745 C CA . ALA A 1 96 ? 1.270 2.217 12.863 1.00 89.19 96 ALA A CA 1
ATOM 746 C C . ALA A 1 96 ? 1.293 1.962 11.343 1.00 89.19 96 ALA A C 1
ATOM 748 O O . ALA A 1 96 ? 0.301 1.522 10.753 1.00 89.19 96 ALA A O 1
ATOM 749 N N . TRP A 1 97 ? 2.431 2.239 10.712 1.00 90.56 97 TRP A N 1
ATOM 750 C CA . TRP A 1 97 ? 2.666 1.819 9.335 1.00 90.56 97 TRP A CA 1
ATOM 751 C C . TRP A 1 97 ? 2.777 0.294 9.249 1.00 90.56 97 TRP A C 1
ATOM 753 O O . TRP A 1 97 ? 3.301 -0.338 10.168 1.00 90.56 97 TRP A O 1
ATOM 763 N N . SER A 1 98 ? 2.340 -0.276 8.128 1.00 89.50 98 SER A N 1
ATOM 764 C CA . SER A 1 98 ? 2.696 -1.641 7.741 1.00 89.50 98 SER A CA 1
ATOM 765 C C . SER A 1 98 ? 4.217 -1.792 7.586 1.00 89.50 98 SER A C 1
ATOM 767 O O . SER A 1 98 ? 4.965 -0.808 7.510 1.00 89.50 98 SER A O 1
ATOM 769 N N . SER A 1 99 ? 4.684 -3.034 7.458 1.00 89.69 99 SER A N 1
ATOM 770 C CA . SER A 1 99 ? 5.994 -3.297 6.861 1.00 89.69 99 SER A CA 1
ATOM 771 C C . SER A 1 99 ? 6.043 -2.787 5.415 1.00 89.69 99 SER A C 1
ATOM 773 O O . SER A 1 99 ? 5.009 -2.571 4.774 1.00 89.69 99 SER A O 1
ATOM 775 N N . TRP A 1 100 ? 7.257 -2.586 4.902 1.00 88.31 100 TRP A N 1
ATOM 776 C CA . TRP A 1 100 ? 7.461 -2.300 3.486 1.00 88.31 100 TRP A CA 1
ATOM 777 C C . TRP A 1 100 ? 7.115 -3.532 2.646 1.00 88.31 100 TRP A C 1
ATOM 779 O O . TRP A 1 100 ? 7.639 -4.617 2.895 1.00 88.31 100 TRP A O 1
ATOM 789 N N . GLY A 1 101 ? 6.269 -3.342 1.639 1.00 86.62 101 GLY A N 1
ATOM 790 C CA . GLY A 1 101 ? 6.136 -4.233 0.491 1.00 86.62 101 GLY A CA 1
ATOM 791 C C . GLY A 1 101 ? 6.874 -3.641 -0.705 1.00 86.62 101 GLY A C 1
ATOM 792 O O . GLY A 1 101 ? 7.078 -2.426 -0.771 1.00 86.62 101 GLY A O 1
ATOM 793 N N . ASN A 1 102 ? 7.290 -4.474 -1.654 1.00 86.50 102 ASN A N 1
ATOM 794 C CA . ASN A 1 102 ? 7.987 -3.997 -2.839 1.00 86.50 102 ASN A CA 1
ATOM 795 C C . ASN A 1 102 ? 7.636 -4.796 -4.090 1.00 86.50 102 ASN A C 1
ATOM 797 O O . ASN A 1 102 ? 7.332 -5.982 -4.021 1.00 86.50 102 ASN A O 1
ATOM 801 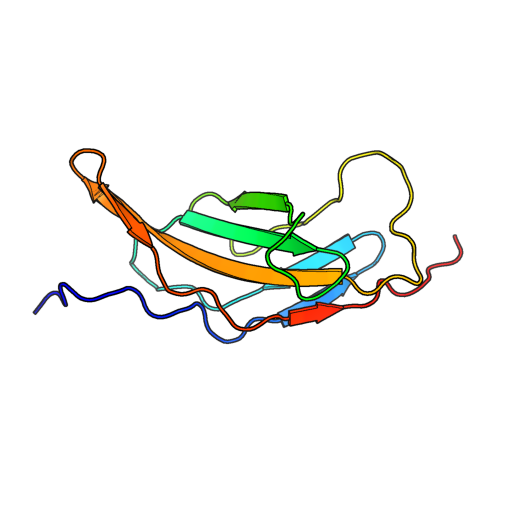N N . ALA A 1 103 ? 7.755 -4.133 -5.232 1.00 78.75 103 ALA A N 1
ATOM 802 C CA . ALA A 1 103 ? 7.754 -4.764 -6.539 1.00 78.75 103 ALA A CA 1
ATOM 803 C C . ALA A 1 103 ? 8.785 -4.080 -7.432 1.00 78.75 103 ALA A C 1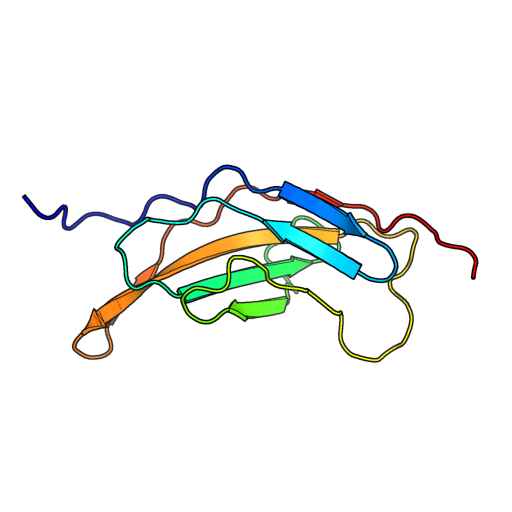
ATOM 805 O O . ALA A 1 103 ? 9.021 -2.876 -7.323 1.00 78.75 103 ALA A O 1
ATOM 806 N N . THR A 1 104 ? 9.371 -4.851 -8.335 1.00 74.75 104 THR A N 1
ATOM 807 C CA . THR A 1 104 ? 10.049 -4.307 -9.509 1.00 74.75 104 THR A CA 1
ATOM 808 C C . THR A 1 104 ? 9.022 -4.326 -10.629 1.00 74.75 104 THR A C 1
ATOM 810 O O . THR A 1 104 ? 8.383 -5.358 -10.853 1.00 74.75 104 THR A O 1
ATOM 813 N N . SER A 1 105 ? 8.802 -3.192 -11.288 1.00 65.25 105 SER A N 1
ATOM 814 C CA . SER A 1 105 ? 7.970 -3.155 -12.488 1.00 65.25 105 SER A CA 1
ATOM 815 C C . SER A 1 105 ? 8.578 -4.135 -13.496 1.00 65.25 105 SER A C 1
ATOM 817 O O . SER A 1 105 ? 9.766 -4.094 -13.787 1.00 65.25 105 SER A O 1
ATOM 819 N N . GLY A 1 106 ? 7.808 -5.123 -13.949 1.00 55.34 106 GLY A N 1
ATOM 820 C CA . GLY A 1 106 ? 8.302 -6.048 -14.963 1.00 55.34 106 GLY A CA 1
ATOM 821 C C . GLY A 1 106 ? 8.491 -5.269 -16.256 1.00 55.34 106 GLY A C 1
ATOM 822 O O . GLY A 1 106 ? 7.526 -4.691 -16.751 1.00 55.34 106 GLY A O 1
ATOM 823 N N . GLY A 1 107 ? 9.715 -5.224 -16.785 1.00 42.38 107 GLY A N 1
ATOM 824 C CA . GLY A 1 107 ? 9.994 -4.625 -18.086 1.00 42.38 107 GLY A CA 1
ATOM 825 C C . GLY A 1 107 ? 9.068 -5.183 -19.157 1.00 42.38 107 GLY A C 1
ATOM 826 O O . GLY A 1 107 ? 9.212 -6.325 -19.588 1.00 42.38 107 GLY A O 1
ATOM 827 N N . HIS A 1 108 ? 8.112 -4.367 -19.586 1.00 39.28 108 HIS A N 1
ATOM 828 C CA . HIS A 1 108 ? 7.351 -4.612 -20.793 1.00 39.28 108 HIS A CA 1
ATOM 829 C C . HIS A 1 108 ? 8.013 -3.794 -21.897 1.00 39.28 108 HIS A C 1
ATOM 831 O O . HIS A 1 108 ? 7.832 -2.582 -21.971 1.00 39.28 108 HIS A O 1
ATOM 837 N N . ASN A 1 109 ? 8.801 -4.468 -22.740 1.00 34.84 109 ASN A N 1
ATOM 838 C CA . ASN A 1 109 ? 9.060 -3.961 -24.084 1.00 34.84 109 ASN A CA 1
ATOM 839 C C . ASN A 1 109 ? 7.691 -3.822 -24.763 1.00 34.84 109 ASN A C 1
ATOM 841 O O . ASN A 1 109 ? 7.011 -4.835 -24.956 1.00 34.84 109 ASN A O 1
ATOM 845 N N . LEU A 1 110 ? 7.273 -2.584 -25.030 1.00 32.88 110 LEU A N 1
ATOM 846 C CA . LEU A 1 110 ? 6.179 -2.290 -25.955 1.00 32.88 110 LEU A CA 1
ATOM 847 C C . LEU A 1 110 ? 6.563 -2.720 -27.376 1.00 32.88 110 LEU A C 1
ATOM 849 O O . LEU A 1 110 ? 7.753 -2.561 -27.737 1.00 32.88 110 LEU A O 1
#

Solvent-accessible surface area (backbone atoms only — not comparable to full-atom values): 6635 Å² total; per-residue (Å²): 133,85,74,92,59,80,49,69,43,47,47,78,65,43,44,43,55,48,95,94,37,44,43,47,38,57,54,78,67,87,97,58,78,42,34,36,40,40,38,40,28,73,51,96,48,87,73,91,43,49,78,45,81,42,63,64,90,60,77,60,54,76,52,64,80,79,84,79,89,64,77,62,40,82,43,49,40,25,35,33,37,26,41,34,33,71,72,56,94,92,39,73,48,60,25,48,65,29,72,79,32,56,33,53,42,72,71,71,85,126

Foldseek 3Di:
DPPPDADAAWADWEWDADVQFIKTATDDDPPAQKKKKKWKDLDQDPPPIDIDIGHPPPRIDGPNVPDPPDPVLATKMKMKMWIWHDPPPPDIGIHDIDDIDIDRHHDDPD